Protein AF-A0A193C568-F1 (afdb_monomer_lite)

Structure (mmCIF, N/CA/C/O backbone):
data_AF-A0A193C568-F1
#
_entry.id   AF-A0A193C568-F1
#
loop_
_atom_site.group_PDB
_atom_site.id
_atom_site.type_symbol
_atom_site.label_atom_id
_atom_site.label_alt_id
_atom_site.label_comp_id
_atom_site.label_asym_id
_atom_site.label_entity_id
_atom_site.label_seq_id
_atom_site.pdbx_PDB_ins_code
_atom_site.Cartn_x
_atom_site.Cartn_y
_atom_site.Cartn_z
_atom_site.occupancy
_atom_site.B_iso_or_equiv
_atom_site.auth_seq_id
_atom_site.auth_comp_id
_atom_site.auth_asym_id
_atom_site.auth_atom_id
_atom_site.pdbx_PDB_model_num
ATOM 1 N N . MET A 1 1 ? 36.754 33.072 -13.798 1.00 48.44 1 MET A N 1
ATOM 2 C CA . MET A 1 1 ? 35.334 33.413 -13.547 1.00 48.44 1 MET A CA 1
ATOM 3 C C . MET A 1 1 ? 34.421 32.405 -14.242 1.00 48.44 1 MET A C 1
ATOM 5 O O . MET A 1 1 ? 34.322 32.443 -15.459 1.00 48.44 1 MET A O 1
ATOM 9 N N . ARG A 1 2 ? 33.783 31.498 -13.488 1.00 43.00 2 ARG A N 1
ATOM 10 C CA . ARG A 1 2 ? 32.585 30.715 -13.881 1.00 43.00 2 ARG A CA 1
ATOM 11 C C . ARG A 1 2 ? 32.074 30.015 -12.606 1.00 43.00 2 ARG A C 1
ATOM 13 O O . ARG A 1 2 ? 32.793 29.196 -12.057 1.00 43.00 2 ARG A O 1
ATOM 20 N N . ARG A 1 3 ? 31.101 30.622 -11.908 1.00 46.06 3 ARG A N 1
ATOM 21 C CA . ARG A 1 3 ? 29.677 30.204 -11.843 1.00 46.06 3 ARG A CA 1
ATOM 22 C C . ARG A 1 3 ? 29.519 28.786 -11.272 1.00 46.06 3 ARG A C 1
ATOM 24 O O . ARG A 1 3 ? 29.774 27.832 -11.984 1.00 46.06 3 ARG A O 1
ATOM 31 N N . TRP A 1 4 ? 29.433 28.663 -9.943 1.00 41.28 4 TRP A N 1
ATOM 32 C CA . TRP A 1 4 ? 28.213 28.663 -9.097 1.00 41.28 4 TRP A CA 1
ATOM 33 C C . TRP A 1 4 ? 27.343 27.399 -9.285 1.00 41.28 4 TRP A C 1
ATOM 35 O O . TRP A 1 4 ? 26.677 27.270 -10.301 1.00 41.28 4 TRP A O 1
ATOM 45 N N . VAL A 1 5 ? 27.399 26.526 -8.262 1.00 46.78 5 VAL A N 1
ATOM 46 C CA . VAL A 1 5 ? 26.306 25.793 -7.577 1.00 46.78 5 VAL A CA 1
ATOM 47 C C . VAL A 1 5 ? 25.239 25.112 -8.442 1.00 46.78 5 VAL A C 1
ATOM 49 O O . VAL A 1 5 ? 24.463 25.816 -9.062 1.00 46.78 5 VAL A O 1
ATOM 52 N N . VAL A 1 6 ? 25.089 23.783 -8.314 1.00 46.09 6 VAL A N 1
ATOM 53 C CA . VAL A 1 6 ? 23.867 23.150 -7.760 1.00 46.09 6 VAL A CA 1
ATOM 54 C C . VAL A 1 6 ? 24.254 21.814 -7.116 1.00 46.09 6 VAL A C 1
ATOM 56 O O . VAL A 1 6 ? 24.626 20.858 -7.791 1.00 46.09 6 VAL A O 1
ATOM 59 N N . ALA A 1 7 ? 24.153 21.761 -5.788 1.00 48.06 7 ALA A N 1
ATOM 60 C CA . ALA A 1 7 ? 24.043 20.519 -5.043 1.00 48.06 7 ALA A CA 1
ATOM 61 C C . ALA A 1 7 ? 22.684 19.888 -5.373 1.00 48.06 7 ALA A C 1
ATOM 63 O O . ALA A 1 7 ? 21.650 20.365 -4.912 1.00 48.06 7 ALA A O 1
ATOM 64 N N . ALA A 1 8 ? 22.674 18.831 -6.180 1.00 45.16 8 ALA A N 1
ATOM 65 C CA . ALA A 1 8 ? 21.509 17.967 -6.282 1.00 45.16 8 ALA A CA 1
ATOM 66 C C . ALA A 1 8 ? 21.559 16.994 -5.099 1.00 45.16 8 ALA A C 1
ATOM 68 O O . ALA A 1 8 ? 22.153 15.919 -5.172 1.00 45.16 8 ALA A O 1
ATOM 69 N N . MET A 1 9 ? 20.981 17.428 -3.975 1.00 42.16 9 MET A N 1
ATOM 70 C CA . MET A 1 9 ? 20.521 16.528 -2.924 1.00 42.16 9 MET A CA 1
ATOM 71 C C . MET A 1 9 ? 19.609 15.487 -3.575 1.00 42.16 9 MET A C 1
ATOM 73 O O . MET A 1 9 ? 18.474 15.792 -3.935 1.00 42.16 9 MET A O 1
ATOM 77 N N . VAL A 1 10 ? 20.088 14.254 -3.711 1.00 45.16 10 VAL A N 1
ATOM 78 C CA . VAL A 1 10 ? 19.192 13.115 -3.892 1.00 45.16 10 VAL A CA 1
ATOM 79 C C . VAL A 1 10 ? 18.547 12.879 -2.530 1.00 45.16 10 VAL A C 1
ATOM 81 O O . VAL A 1 10 ? 19.063 12.141 -1.694 1.00 45.16 10 VAL A O 1
ATOM 84 N N . LEU A 1 11 ? 17.431 13.573 -2.285 1.00 39.62 11 LEU A N 1
ATOM 85 C CA . LEU A 1 11 ? 16.429 13.119 -1.331 1.00 39.62 11 LEU A CA 1
ATOM 86 C C . LEU A 1 11 ? 15.925 11.768 -1.852 1.00 39.62 11 LEU A C 1
ATOM 88 O O . LEU A 1 11 ? 14.996 11.704 -2.656 1.00 39.62 11 LEU A O 1
ATOM 92 N N . ALA A 1 12 ? 16.557 10.685 -1.402 1.00 40.09 12 ALA A N 1
ATOM 93 C CA . ALA A 1 12 ? 15.915 9.383 -1.375 1.00 40.09 12 ALA A CA 1
ATOM 94 C C . ALA A 1 12 ? 14.767 9.501 -0.369 1.00 40.09 12 ALA A C 1
ATOM 96 O O . ALA A 1 12 ? 14.933 9.385 0.845 1.00 40.09 12 ALA A O 1
ATOM 97 N N . SER A 1 13 ? 13.613 9.876 -0.904 1.00 36.00 13 SER A N 1
ATOM 98 C CA . SER A 1 13 ? 12.341 9.917 -0.219 1.00 36.00 13 SER A CA 1
ATOM 99 C C . SER A 1 13 ? 12.043 8.525 0.335 1.00 36.00 13 SER A C 1
ATOM 101 O O . SER A 1 13 ? 11.776 7.570 -0.387 1.00 36.00 13 SER A O 1
ATOM 103 N N . LEU A 1 14 ? 12.108 8.441 1.660 1.00 45.75 14 LEU A N 1
ATOM 104 C CA . LEU A 1 14 ? 11.389 7.485 2.491 1.00 45.75 14 LEU A CA 1
ATOM 105 C C . LEU A 1 14 ? 9.919 7.427 2.061 1.00 45.75 14 LEU A C 1
ATOM 107 O O . LEU A 1 14 ? 9.122 8.242 2.518 1.00 45.75 14 LEU A O 1
ATOM 111 N N . LEU A 1 15 ? 9.546 6.479 1.205 1.00 46.66 15 LEU A N 1
ATOM 112 C CA . LEU A 1 15 ? 8.145 6.220 0.873 1.00 46.66 15 LEU A CA 1
ATOM 113 C C . LEU A 1 15 ? 7.888 4.720 0.714 1.00 46.66 15 LEU A C 1
ATOM 115 O O . LEU A 1 15 ? 7.521 4.227 -0.345 1.00 46.66 15 LEU A O 1
ATOM 119 N N . ILE A 1 16 ? 8.007 4.012 1.837 1.00 42.03 16 ILE A N 1
ATOM 120 C CA . ILE A 1 16 ? 7.042 2.964 2.173 1.00 42.03 16 ILE A CA 1
ATOM 121 C C . ILE A 1 16 ? 6.349 3.430 3.461 1.00 42.03 16 ILE A C 1
ATOM 123 O O . ILE A 1 16 ? 6.932 3.315 4.541 1.00 42.03 16 ILE A O 1
ATOM 127 N N . PRO A 1 17 ? 5.128 3.993 3.406 1.00 42.72 17 PRO A N 1
ATOM 128 C CA . PRO A 1 17 ? 4.319 4.201 4.596 1.00 42.72 17 PRO A CA 1
ATOM 129 C C . PRO A 1 17 ? 3.721 2.850 5.009 1.00 42.72 17 PRO A C 1
ATOM 131 O O . PRO A 1 17 ? 2.556 2.549 4.770 1.00 42.72 17 PRO A O 1
ATOM 134 N N . GLY A 1 18 ? 4.558 2.017 5.619 1.00 39.41 18 GLY A N 1
ATOM 135 C CA . GLY A 1 18 ? 4.193 0.731 6.194 1.00 39.41 18 GLY A CA 1
ATOM 136 C C . GLY A 1 18 ? 4.959 0.553 7.495 1.00 39.41 18 GLY A C 1
ATOM 137 O O . GLY A 1 18 ? 6.133 0.215 7.486 1.00 39.41 18 GLY A O 1
ATOM 138 N N . THR A 1 19 ? 4.300 0.858 8.612 1.00 45.94 19 THR A N 1
ATOM 139 C CA . THR A 1 19 ? 4.739 0.538 9.981 1.00 45.94 19 THR A CA 1
ATOM 140 C C . THR A 1 19 ? 6.135 1.025 10.396 1.00 45.94 19 THR A C 1
ATOM 142 O O . THR A 1 19 ? 6.913 0.269 10.966 1.00 45.94 19 THR A O 1
ATOM 145 N N . ALA A 1 20 ? 6.416 2.325 10.287 1.00 42.34 20 ALA A N 1
ATOM 146 C CA . ALA A 1 20 ? 7.312 2.960 11.261 1.00 42.34 20 ALA A CA 1
ATOM 147 C C . ALA A 1 20 ? 6.524 3.238 12.556 1.00 42.34 20 ALA A C 1
ATOM 149 O O . ALA A 1 20 ? 6.328 4.379 12.967 1.00 42.34 20 ALA A O 1
ATOM 150 N N . SER A 1 21 ? 6.008 2.177 13.181 1.00 43.22 21 SER A N 1
ATOM 151 C CA . SER A 1 21 ? 5.525 2.233 14.560 1.00 43.22 21 SER A CA 1
ATOM 152 C C . SER A 1 21 ? 6.757 2.342 15.448 1.00 43.22 21 SER A C 1
ATOM 154 O O . SER A 1 21 ? 7.280 1.314 15.859 1.00 43.22 21 SER A O 1
ATOM 156 N N . GLY A 1 22 ? 7.245 3.570 15.654 1.00 43.81 22 GLY A N 1
ATOM 157 C CA . GLY A 1 22 ? 8.213 3.979 16.678 1.00 43.81 22 GLY A CA 1
ATOM 158 C C . GLY A 1 22 ? 9.093 2.876 17.264 1.00 43.81 22 GLY A C 1
ATOM 159 O O . GLY A 1 22 ? 9.068 2.666 18.475 1.00 43.81 22 GLY A O 1
ATOM 160 N N . ALA A 1 23 ? 9.859 2.164 16.433 1.00 48.19 23 ALA A N 1
ATOM 161 C CA . ALA A 1 23 ? 10.908 1.312 16.957 1.00 48.19 23 ALA A CA 1
ATOM 162 C C . ALA A 1 23 ? 11.903 2.261 17.626 1.00 48.19 23 ALA A C 1
ATOM 164 O O . ALA A 1 23 ? 12.421 3.169 16.969 1.00 48.19 23 ALA A O 1
ATOM 165 N N . GLU A 1 24 ? 12.111 2.104 18.936 1.00 52.44 24 GLU A N 1
ATOM 166 C CA . GLU A 1 24 ? 13.242 2.719 19.628 1.00 52.44 24 GLU A CA 1
ATOM 167 C C . GLU A 1 24 ? 14.467 2.563 18.725 1.00 52.44 24 GLU A C 1
ATOM 169 O O . GLU A 1 24 ? 14.754 1.446 18.280 1.00 52.44 24 GLU A O 1
ATOM 174 N N . GLN A 1 25 ? 15.122 3.679 18.387 1.00 56.03 25 GLN A N 1
ATOM 175 C CA . GLN A 1 25 ? 16.322 3.685 17.552 1.00 56.03 25 GLN A CA 1
ATOM 176 C C . GLN A 1 25 ? 17.268 2.577 18.042 1.00 56.03 25 GLN A C 1
ATOM 178 O O . GLN A 1 25 ? 17.840 2.695 19.120 1.00 56.03 25 GLN A O 1
ATOM 183 N N . GLY A 1 26 ? 17.383 1.481 17.285 1.00 69.44 26 GLY A N 1
ATOM 184 C CA . GLY A 1 26 ? 18.228 0.340 17.647 1.00 69.44 26 GLY A CA 1
ATOM 185 C C . GLY A 1 26 ? 17.550 -1.031 17.662 1.00 69.44 26 GLY A C 1
ATOM 186 O O . GLY A 1 26 ? 18.237 -2.003 17.363 1.00 69.44 26 GLY A O 1
ATOM 187 N N . CYS A 1 27 ? 16.242 -1.147 17.928 1.00 83.19 27 CYS A N 1
ATOM 188 C CA . CYS A 1 27 ? 15.573 -2.457 17.925 1.00 83.19 27 CYS A CA 1
ATOM 189 C C . CYS A 1 27 ? 15.254 -2.899 16.492 1.00 83.19 27 CYS A C 1
ATOM 191 O O . CYS A 1 27 ? 14.452 -2.268 15.803 1.00 83.19 27 CYS A O 1
ATOM 193 N N . ARG A 1 28 ? 15.868 -3.993 16.036 1.00 86.56 28 ARG A N 1
ATOM 194 C CA . ARG A 1 28 ? 15.703 -4.512 14.672 1.00 86.56 28 ARG A CA 1
ATOM 195 C C . ARG A 1 28 ? 15.449 -6.010 14.686 1.00 86.56 28 ARG A C 1
ATOM 197 O O . ARG A 1 28 ? 16.217 -6.750 15.296 1.00 86.56 28 ARG A O 1
ATOM 204 N N . LEU A 1 29 ? 14.418 -6.452 13.968 1.00 87.88 29 LEU A N 1
ATOM 205 C CA . LEU A 1 29 ? 14.186 -7.869 13.694 1.00 87.88 29 LEU A CA 1
ATOM 206 C C . LEU A 1 29 ? 15.307 -8.395 12.781 1.00 87.88 29 LEU A C 1
ATOM 208 O O . LEU A 1 29 ? 15.598 -7.802 11.742 1.00 87.88 29 LEU A O 1
ATOM 212 N N . VAL A 1 30 ? 15.970 -9.468 13.199 1.00 91.12 30 VAL A N 1
ATOM 213 C CA . VAL A 1 30 ? 17.080 -10.108 12.471 1.00 91.12 30 VAL A CA 1
ATOM 214 C C . VAL A 1 30 ? 16.738 -11.509 11.991 1.00 91.12 30 VAL A C 1
ATOM 216 O O . VAL A 1 30 ? 17.445 -12.044 11.146 1.00 91.12 30 VAL A O 1
ATOM 219 N N . SER A 1 31 ? 15.672 -12.097 12.529 1.00 90.06 31 SER A N 1
ATOM 220 C CA . SER A 1 31 ? 15.163 -13.387 12.095 1.00 90.06 31 SER A CA 1
ATOM 221 C C . SER A 1 31 ? 13.635 -13.399 12.184 1.00 90.06 31 SER A C 1
ATOM 223 O O . SER A 1 31 ? 13.102 -12.958 13.209 1.00 90.06 31 SER A O 1
ATOM 225 N N . PRO A 1 32 ? 12.922 -13.914 11.168 1.00 87.94 32 PRO A N 1
ATOM 226 C CA . PRO A 1 32 ? 13.437 -14.322 9.857 1.00 87.94 32 PRO A CA 1
ATOM 227 C C . PRO A 1 32 ? 14.057 -13.157 9.070 1.00 87.94 32 PRO A C 1
ATOM 229 O O . PRO A 1 32 ? 13.755 -11.994 9.336 1.00 87.94 32 PRO A O 1
ATOM 232 N N . GLU A 1 33 ? 14.942 -13.470 8.124 1.00 84.12 33 GLU A N 1
ATOM 233 C CA . GLU A 1 33 ? 15.508 -12.469 7.214 1.00 84.12 33 GLU A CA 1
ATOM 234 C C . GLU A 1 33 ? 14.421 -11.878 6.301 1.00 84.12 33 GLU A C 1
ATOM 236 O O . GLU A 1 33 ? 13.386 -12.502 6.043 1.00 84.12 33 GLU A O 1
ATOM 241 N N . GLU A 1 34 ? 14.649 -10.664 5.800 1.00 78.31 34 GLU A N 1
ATOM 242 C CA . GLU A 1 34 ? 13.745 -10.040 4.835 1.00 78.31 34 GLU A CA 1
ATOM 243 C C . GLU A 1 34 ? 13.607 -10.922 3.583 1.00 78.31 34 GLU A C 1
ATOM 245 O O . GLU A 1 34 ? 14.597 -11.363 3.003 1.00 78.31 34 GLU A O 1
ATOM 250 N N . GLY A 1 35 ? 12.365 -11.216 3.187 1.00 73.56 35 GLY A N 1
ATOM 251 C CA . GLY A 1 35 ? 12.069 -12.113 2.066 1.00 73.56 35 GLY A CA 1
ATOM 252 C C . GLY A 1 35 ? 12.072 -13.611 2.403 1.00 73.56 35 GLY A C 1
ATOM 253 O O . GLY A 1 35 ? 11.828 -14.425 1.512 1.00 73.56 35 GLY A O 1
ATOM 254 N N . ALA A 1 36 ? 12.294 -14.003 3.664 1.00 76.50 36 ALA A N 1
ATOM 255 C CA . ALA A 1 36 ? 12.191 -15.401 4.077 1.00 76.50 36 ALA A CA 1
ATOM 256 C C . ALA A 1 36 ? 10.776 -15.971 3.848 1.00 76.50 36 ALA A C 1
ATOM 258 O O . ALA A 1 36 ? 9.766 -15.364 4.206 1.00 76.50 36 ALA A O 1
ATOM 259 N N . VAL A 1 37 ? 10.703 -17.186 3.295 1.00 82.62 37 VAL A N 1
ATOM 260 C CA . VAL A 1 37 ? 9.442 -17.915 3.086 1.00 82.62 37 VAL A CA 1
ATOM 261 C C . VAL A 1 37 ? 9.167 -18.813 4.290 1.00 82.62 37 VAL A C 1
ATOM 263 O O . VAL A 1 37 ? 9.949 -19.713 4.591 1.00 82.62 37 VAL A O 1
ATOM 266 N N . LEU A 1 38 ? 8.035 -18.595 4.965 1.00 82.75 38 LEU A N 1
ATOM 267 C CA . LEU A 1 38 ? 7.624 -19.349 6.154 1.00 82.75 38 LEU A CA 1
ATOM 268 C C . LEU A 1 38 ? 6.475 -20.316 5.806 1.00 82.75 38 LEU A C 1
ATOM 270 O O . LEU A 1 38 ? 5.316 -19.895 5.764 1.00 82.75 38 LEU A O 1
ATOM 274 N N . PRO A 1 39 ? 6.745 -21.605 5.520 1.00 75.69 39 PRO A N 1
ATOM 275 C CA . PRO A 1 39 ? 5.695 -22.561 5.175 1.00 75.69 39 PRO A CA 1
ATOM 276 C C . PRO A 1 39 ? 4.694 -22.809 6.315 1.00 75.69 39 PRO A C 1
ATOM 278 O O . PRO A 1 39 ? 5.048 -22.903 7.494 1.00 75.69 39 PRO A O 1
ATOM 281 N N . LYS A 1 40 ? 3.417 -22.970 5.942 1.00 68.62 40 LYS A N 1
ATOM 282 C CA . LYS A 1 40 ? 2.311 -23.265 6.866 1.00 68.62 40 LYS A CA 1
ATOM 283 C C . LYS A 1 40 ? 2.588 -24.546 7.659 1.00 68.62 40 LYS A C 1
ATOM 285 O O . LYS A 1 40 ? 2.935 -25.571 7.084 1.00 68.62 40 LYS A O 1
ATOM 290 N N . GLY A 1 41 ? 2.373 -24.487 8.973 1.00 81.38 41 GLY A N 1
ATOM 291 C CA . GLY A 1 41 ? 2.608 -25.613 9.885 1.00 81.38 41 GLY A CA 1
ATOM 292 C C . GLY A 1 41 ? 4.067 -25.774 10.324 1.00 81.38 41 GLY A C 1
ATOM 293 O O . GLY A 1 41 ? 4.347 -26.633 11.155 1.00 81.38 41 GLY A O 1
ATOM 294 N N . GLY A 1 42 ? 4.984 -24.948 9.809 1.00 82.75 42 GLY A N 1
ATOM 295 C CA . GLY A 1 42 ? 6.354 -24.866 10.304 1.00 82.75 42 GLY A CA 1
ATOM 296 C C . GLY A 1 42 ? 6.455 -24.138 11.648 1.00 82.75 42 GLY A C 1
ATOM 297 O O . GLY A 1 42 ? 5.592 -23.338 12.009 1.00 82.75 42 GLY A O 1
ATOM 298 N N . SER A 1 43 ? 7.539 -24.405 12.378 1.00 89.50 43 SER A N 1
ATOM 299 C CA . SER A 1 43 ? 7.920 -23.670 13.587 1.00 89.50 43 SER A CA 1
ATOM 300 C C . SER A 1 43 ? 9.107 -22.770 13.268 1.00 89.50 43 SER A C 1
ATOM 302 O O . SER A 1 43 ? 10.144 -23.259 12.821 1.00 89.50 43 SER A O 1
ATOM 304 N N . PHE A 1 44 ? 8.974 -21.471 13.526 1.00 89.62 44 PHE A N 1
ATOM 305 C CA . PHE A 1 44 ? 9.996 -20.472 13.209 1.00 89.62 44 PHE A CA 1
ATOM 306 C C . PHE A 1 44 ? 10.406 -19.711 14.458 1.00 89.62 44 PHE A C 1
ATOM 308 O O . PHE A 1 44 ? 9.597 -19.485 15.360 1.00 89.62 44 PHE A O 1
ATOM 315 N N . ARG A 1 45 ? 11.672 -19.302 14.497 1.00 92.00 45 ARG A N 1
ATOM 316 C CA . ARG A 1 45 ? 12.184 -18.436 15.550 1.00 92.00 45 ARG A CA 1
ATOM 317 C C . ARG A 1 45 ? 12.198 -16.996 15.057 1.00 92.00 45 ARG A C 1
ATOM 319 O O . ARG A 1 45 ? 12.675 -16.733 13.961 1.00 92.00 45 ARG A O 1
ATOM 326 N N . PHE A 1 46 ? 11.708 -16.095 15.900 1.00 91.69 46 PHE A N 1
ATOM 327 C CA . PHE A 1 46 ? 11.774 -14.660 15.677 1.00 91.69 46 PHE A CA 1
ATOM 328 C C . PHE A 1 46 ? 12.786 -14.066 16.646 1.00 91.69 46 PHE A C 1
ATOM 330 O O . PHE A 1 46 ? 12.694 -14.297 17.852 1.00 91.69 46 PHE A O 1
ATOM 337 N N . GLU A 1 47 ? 13.754 -13.325 16.123 1.00 92.12 47 GLU A N 1
ATOM 338 C CA . GLU A 1 47 ? 14.814 -12.714 16.923 1.00 92.12 47 GLU A CA 1
ATOM 339 C C . GLU A 1 47 ? 14.950 -11.244 16.545 1.00 92.12 47 GLU A C 1
ATOM 341 O O . GLU A 1 47 ? 14.949 -10.892 15.365 1.00 92.12 47 GLU A O 1
ATOM 346 N N . ALA A 1 48 ? 15.081 -10.385 17.552 1.00 90.56 48 ALA A N 1
ATOM 347 C CA . ALA A 1 48 ? 15.368 -8.969 17.388 1.00 90.56 48 ALA A CA 1
ATOM 348 C C . ALA A 1 48 ? 16.577 -8.584 18.245 1.00 90.56 48 ALA A C 1
ATOM 350 O O . ALA A 1 48 ? 16.775 -9.132 19.330 1.00 90.56 48 ALA A O 1
ATOM 351 N N . VAL A 1 49 ? 17.387 -7.645 17.761 1.00 90.81 49 VAL A N 1
ATOM 352 C CA . VAL A 1 49 ? 18.603 -7.165 18.437 1.00 90.81 49 VAL A CA 1
ATOM 353 C C . VAL A 1 49 ? 18.547 -5.657 18.634 1.00 90.81 49 VAL A C 1
ATOM 355 O O . VAL A 1 49 ? 17.827 -4.968 17.918 1.00 90.81 49 VAL A O 1
ATOM 358 N N . GLY A 1 50 ? 19.315 -5.149 19.602 1.00 89.69 50 GLY A N 1
ATOM 359 C CA . GLY A 1 50 ? 19.416 -3.711 19.891 1.00 89.69 50 GLY A CA 1
ATOM 360 C C . GLY A 1 50 ? 18.180 -3.100 20.562 1.00 89.69 50 GLY A C 1
ATOM 361 O O . GLY A 1 50 ? 18.047 -1.882 20.617 1.00 89.69 50 GLY A O 1
ATOM 362 N N . CYS A 1 51 ? 17.278 -3.933 21.080 1.00 87.44 51 CYS A N 1
ATOM 363 C CA . CYS A 1 51 ? 16.080 -3.494 21.789 1.00 87.44 51 CYS A CA 1
ATOM 364 C C . CYS A 1 51 ? 16.399 -3.052 23.224 1.00 87.44 51 CYS A C 1
ATOM 366 O O . CYS A 1 51 ? 17.328 -3.572 23.848 1.00 87.44 51 CYS A O 1
ATOM 368 N N . SER A 1 52 ? 15.612 -2.116 23.770 1.00 87.25 52 SER A N 1
ATOM 369 C CA . SER A 1 52 ? 15.737 -1.699 25.169 1.00 87.25 52 SER A CA 1
ATOM 370 C C . SER A 1 52 ? 15.607 -2.893 26.126 1.00 87.25 52 SER A C 1
ATOM 372 O O . SER A 1 52 ? 14.724 -3.733 25.933 1.00 87.25 52 SER A O 1
ATOM 374 N N . PRO A 1 53 ? 16.392 -2.958 27.222 1.00 83.50 53 PRO A N 1
ATOM 375 C CA . PRO A 1 53 ? 16.280 -4.020 28.229 1.00 83.50 53 PRO A CA 1
ATOM 376 C C . PRO A 1 53 ? 14.904 -4.123 28.901 1.00 83.50 53 PRO A C 1
ATOM 378 O O . PRO A 1 53 ? 14.611 -5.113 29.565 1.00 83.50 53 PRO A O 1
ATOM 381 N N . LYS A 1 54 ? 14.070 -3.086 28.773 1.00 86.00 54 LYS A N 1
ATOM 382 C CA . LYS A 1 54 ? 12.710 -3.041 29.327 1.00 86.00 54 LYS A CA 1
ATOM 383 C C . LYS A 1 54 ? 11.628 -3.303 28.274 1.00 86.00 54 LYS A C 1
ATOM 385 O O . LYS A 1 54 ? 10.446 -3.286 28.614 1.00 86.00 54 LYS A O 1
ATOM 390 N N . ALA A 1 55 ? 12.006 -3.513 27.013 1.00 83.88 55 ALA A N 1
ATOM 391 C CA . ALA A 1 55 ? 11.061 -3.736 25.931 1.00 83.88 55 ALA A CA 1
ATOM 392 C C . ALA A 1 55 ? 10.319 -5.070 26.108 1.00 83.88 55 ALA A C 1
ATOM 394 O O . ALA A 1 55 ? 10.894 -6.083 26.507 1.00 83.88 55 ALA A O 1
ATOM 395 N N . ARG A 1 56 ? 9.027 -5.078 25.770 1.00 85.38 56 ARG A N 1
ATOM 396 C CA . ARG A 1 56 ? 8.215 -6.297 25.668 1.00 85.38 56 ARG A CA 1
ATOM 397 C C . ARG A 1 56 ? 7.836 -6.504 24.207 1.00 85.38 56 ARG A C 1
ATOM 399 O 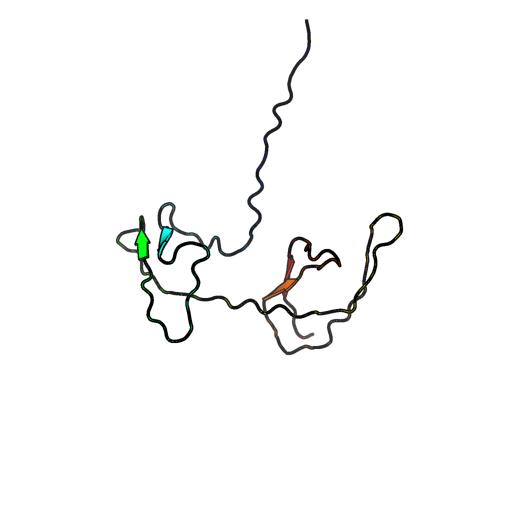O . ARG A 1 56 ? 7.136 -5.674 23.633 1.00 85.38 56 ARG A O 1
ATOM 406 N N . GLY A 1 57 ? 8.303 -7.601 23.618 1.00 79.12 57 GLY A N 1
ATOM 407 C CA . GLY A 1 57 ? 7.976 -7.976 22.244 1.00 79.12 57 GLY A CA 1
ATOM 408 C C . GLY A 1 57 ? 6.660 -8.747 22.153 1.00 79.12 57 GLY A C 1
ATOM 409 O O . GLY A 1 57 ? 6.348 -9.563 23.019 1.00 79.12 57 GLY A O 1
ATOM 410 N N . HIS A 1 58 ? 5.906 -8.508 21.085 1.00 83.75 58 HIS A N 1
ATOM 411 C CA . HIS A 1 58 ? 4.810 -9.361 20.632 1.00 83.75 58 HIS A CA 1
ATOM 412 C C . HIS A 1 58 ? 4.911 -9.497 19.109 1.00 83.75 58 HIS A C 1
ATOM 414 O O . HIS A 1 58 ? 5.329 -8.558 18.434 1.00 83.75 58 HIS A O 1
ATOM 420 N N . LEU A 1 59 ? 4.567 -10.669 18.571 1.00 80.25 59 LEU A N 1
ATOM 421 C CA . LEU A 1 59 ? 4.521 -10.875 17.126 1.00 80.25 59 LEU A CA 1
ATOM 422 C C . LEU A 1 59 ? 3.164 -10.395 16.606 1.00 80.25 59 LEU A C 1
ATOM 424 O O . LEU A 1 59 ? 2.127 -10.849 17.086 1.00 80.25 59 LEU A O 1
ATOM 428 N N . ALA A 1 60 ? 3.182 -9.498 15.626 1.00 75.44 60 ALA A N 1
ATOM 429 C CA . ALA A 1 60 ? 1.997 -9.052 14.907 1.00 75.44 60 ALA A CA 1
ATOM 430 C C . ALA A 1 60 ? 2.145 -9.404 13.423 1.00 75.44 60 ALA A C 1
ATOM 432 O O . ALA A 1 60 ? 3.230 -9.276 12.857 1.00 75.44 60 ALA A O 1
ATOM 433 N N . ASN A 1 61 ? 1.057 -9.839 12.792 1.00 71.94 61 ASN A N 1
ATOM 434 C CA . ASN A 1 61 ? 0.991 -10.092 11.358 1.00 71.94 61 ASN A CA 1
ATOM 435 C C . ASN A 1 61 ? -0.069 -9.188 10.719 1.00 71.94 61 ASN A C 1
ATOM 437 O O . ASN A 1 61 ? -1.155 -9.011 11.266 1.00 71.94 61 ASN A O 1
ATOM 441 N N . VAL A 1 62 ? 0.234 -8.649 9.538 1.00 67.81 62 VAL A N 1
ATOM 442 C CA . VAL A 1 62 ? -0.722 -7.900 8.713 1.00 67.81 62 VAL A CA 1
ATOM 443 C C . VAL A 1 62 ? -0.925 -8.678 7.420 1.00 67.81 62 VAL A C 1
ATOM 445 O O . VAL A 1 62 ? 0.042 -9.004 6.737 1.00 67.81 62 VAL A O 1
ATOM 448 N N . VAL A 1 63 ? -2.174 -9.005 7.094 1.00 55.62 63 VAL A N 1
ATOM 449 C CA . VAL A 1 63 ? -2.536 -9.666 5.834 1.00 55.62 63 VAL A CA 1
ATOM 450 C C . VAL A 1 63 ? -3.078 -8.602 4.885 1.00 55.62 63 VAL A C 1
ATOM 452 O O . VAL A 1 63 ? -4.099 -7.987 5.183 1.00 55.62 63 VAL A O 1
ATOM 455 N N . LEU A 1 64 ? -2.401 -8.384 3.754 1.00 61.62 64 LEU A N 1
ATOM 456 C CA . LEU A 1 64 ? -2.895 -7.538 2.666 1.00 61.62 64 LEU A CA 1
ATOM 457 C C . LEU A 1 64 ? -3.504 -8.443 1.590 1.00 61.62 64 LEU A C 1
ATOM 459 O O . LEU A 1 64 ? -2.803 -9.268 1.009 1.00 61.62 64 LEU A O 1
ATOM 463 N N . VAL A 1 65 ? -4.807 -8.312 1.345 1.00 64.25 65 VAL A N 1
ATOM 464 C CA . VAL A 1 65 ? -5.502 -9.013 0.257 1.00 64.25 65 VAL A CA 1
ATOM 465 C C . VAL A 1 65 ? -5.720 -8.021 -0.874 1.00 64.25 65 VAL A C 1
ATOM 467 O O . VAL A 1 65 ? -6.345 -6.982 -0.674 1.00 64.25 65 VAL A O 1
ATOM 470 N N . GLU A 1 66 ? -5.201 -8.331 -2.059 1.00 66.06 66 GLU A N 1
ATOM 471 C CA . GLU A 1 66 ? -5.413 -7.503 -3.243 1.00 66.06 66 GLU A CA 1
ATOM 472 C C . GLU A 1 66 ? -6.698 -7.917 -3.948 1.00 66.06 66 GLU A C 1
ATOM 474 O O . GLU A 1 66 ? -6.867 -9.078 -4.321 1.00 66.06 66 GLU A O 1
ATOM 479 N N . MET A 1 67 ? -7.596 -6.959 -4.154 1.00 69.69 67 MET A N 1
ATOM 480 C CA . MET A 1 67 ? -8.849 -7.175 -4.868 1.00 69.69 67 MET A CA 1
ATOM 481 C C . MET A 1 67 ? -8.976 -6.120 -5.959 1.00 69.69 67 MET A C 1
ATOM 483 O O . MET A 1 67 ? -8.805 -4.930 -5.696 1.00 69.69 67 MET A O 1
ATOM 487 N N . ALA A 1 68 ? -9.266 -6.552 -7.187 1.00 77.88 68 ALA A N 1
ATOM 488 C CA . ALA A 1 68 ? -9.579 -5.624 -8.264 1.00 77.88 68 ALA A CA 1
ATOM 489 C C . ALA A 1 68 ? -10.902 -4.927 -7.931 1.00 77.88 68 ALA A C 1
ATOM 491 O O . ALA A 1 68 ? -11.944 -5.573 -7.851 1.00 77.88 68 ALA A O 1
ATOM 492 N N . MET A 1 69 ? -10.843 -3.617 -7.696 1.00 73.06 69 MET A N 1
ATOM 493 C CA . MET A 1 69 ? -12.029 -2.834 -7.349 1.00 73.06 69 MET A CA 1
ATOM 494 C C . MET A 1 69 ? -12.803 -2.402 -8.594 1.00 73.06 69 MET A C 1
ATOM 496 O O . MET A 1 69 ? -14.006 -2.210 -8.520 1.00 73.06 69 MET A O 1
ATOM 500 N N . SER A 1 70 ? -12.148 -2.272 -9.747 1.00 79.25 70 SER A N 1
ATOM 501 C CA . SER A 1 70 ? -12.755 -1.704 -10.948 1.00 79.25 70 SER A CA 1
ATOM 502 C C . SER A 1 70 ? -12.412 -2.479 -12.220 1.00 79.25 70 SER A C 1
ATOM 504 O O . SER A 1 70 ? -11.540 -3.344 -12.222 1.00 79.25 70 SER A O 1
ATOM 506 N N . ARG A 1 71 ? -13.104 -2.138 -13.314 1.00 80.19 71 ARG A N 1
ATOM 507 C CA . ARG A 1 71 ? -12.767 -2.591 -14.672 1.00 80.19 71 ARG A CA 1
ATOM 508 C C . ARG A 1 71 ? -11.488 -1.927 -15.187 1.00 80.19 71 ARG A C 1
ATOM 510 O O . ARG A 1 71 ? -11.138 -0.839 -14.724 1.00 80.19 71 ARG A O 1
ATOM 517 N N . ASP A 1 72 ? -10.881 -2.542 -16.195 1.00 83.50 72 ASP A N 1
ATOM 518 C CA . ASP A 1 72 ? -9.726 -1.985 -16.898 1.00 83.50 72 ASP A CA 1
ATOM 519 C C . ASP A 1 72 ? -10.108 -0.723 -17.684 1.00 83.50 72 ASP A C 1
ATOM 521 O O . ASP A 1 72 ? -11.179 -0.639 -18.296 1.00 83.50 72 ASP A O 1
ATOM 525 N N . VAL A 1 73 ? -9.208 0.260 -17.674 1.00 84.06 73 VAL A N 1
ATOM 526 C CA . VAL A 1 73 ? -9.304 1.506 -18.442 1.00 84.06 73 VAL A CA 1
ATOM 527 C C . VAL A 1 73 ? -7.951 1.783 -19.080 1.00 84.06 73 VAL A C 1
ATOM 529 O O . VAL A 1 73 ? -6.912 1.532 -18.474 1.00 84.06 73 VAL A O 1
ATOM 532 N N . ARG A 1 74 ? -7.968 2.297 -20.311 1.00 86.25 74 ARG A N 1
ATOM 533 C CA . ARG A 1 74 ? -6.757 2.701 -21.026 1.00 86.25 74 ARG A CA 1
ATOM 534 C C . ARG A 1 74 ? -6.474 4.178 -20.813 1.00 86.25 74 ARG A C 1
ATOM 536 O O . ARG A 1 74 ? -7.406 4.977 -20.750 1.00 86.25 74 ARG A O 1
ATOM 543 N N . ALA A 1 75 ? -5.190 4.507 -20.741 1.00 88.06 75 ALA A N 1
ATOM 544 C CA . ALA A 1 75 ? -4.746 5.885 -20.828 1.00 88.06 75 ALA A CA 1
ATOM 545 C C . ALA A 1 75 ? -5.074 6.479 -22.206 1.00 88.06 75 ALA A C 1
ATOM 547 O O . ALA A 1 75 ? -5.169 5.753 -23.202 1.00 88.06 75 ALA A O 1
ATOM 548 N N . ASP A 1 76 ? -5.272 7.789 -22.238 1.00 89.44 76 ASP A N 1
ATOM 549 C CA . ASP A 1 76 ? -5.455 8.570 -23.449 1.00 89.44 76 ASP A CA 1
ATOM 550 C C . ASP A 1 76 ? -4.123 8.803 -24.184 1.00 89.44 76 ASP A C 1
ATOM 552 O O . ASP A 1 76 ? -3.070 8.269 -23.824 1.00 89.44 76 ASP A O 1
ATOM 556 N N . GLU A 1 77 ? -4.168 9.591 -25.258 1.00 92.75 77 GLU A N 1
ATOM 557 C CA . GLU A 1 77 ? -3.002 9.901 -26.093 1.00 92.75 77 GLU A CA 1
ATOM 558 C C . GLU A 1 77 ? -1.886 10.670 -25.367 1.00 92.75 77 GLU A C 1
ATOM 560 O O . GLU A 1 77 ? -0.741 10.647 -25.818 1.00 92.75 77 GLU A O 1
ATOM 565 N N . ASN A 1 78 ? -2.195 11.305 -24.234 1.00 92.81 78 ASN A N 1
ATOM 566 C CA . ASN A 1 78 ? -1.231 12.019 -23.402 1.00 92.81 78 ASN A CA 1
ATOM 567 C C . ASN A 1 78 ? -0.674 11.141 -22.272 1.00 92.81 78 ASN A C 1
ATOM 569 O O . ASN A 1 78 ? 0.223 11.570 -21.546 1.00 92.81 78 ASN A O 1
ATOM 573 N N . GLY A 1 79 ? -1.166 9.905 -22.138 1.00 85.81 79 GLY A N 1
ATOM 574 C CA . GLY A 1 79 ? -0.821 9.007 -21.039 1.00 85.81 79 GLY A CA 1
ATOM 575 C C . GLY A 1 79 ? -1.639 9.251 -19.769 1.00 85.81 79 GLY A C 1
ATOM 576 O O . GLY A 1 79 ? -1.362 8.618 -18.747 1.00 85.81 79 GLY A O 1
ATOM 577 N N . ASP A 1 80 ? -2.655 10.114 -19.825 1.00 87.62 80 ASP A N 1
ATOM 578 C CA . ASP A 1 80 ? -3.555 10.365 -18.707 1.00 87.62 80 ASP A CA 1
ATOM 579 C C . ASP A 1 80 ? -4.657 9.303 -18.682 1.00 87.62 80 ASP A C 1
ATOM 581 O O . ASP A 1 80 ? -5.180 8.883 -19.711 1.00 87.62 80 ASP A O 1
ATOM 585 N N . TRP A 1 81 ? -5.046 8.842 -17.498 1.00 86.81 81 TRP A N 1
ATOM 586 C CA . TRP A 1 81 ? -6.174 7.923 -17.350 1.00 86.81 81 TRP A CA 1
ATOM 587 C C . TRP A 1 81 ? -7.053 8.380 -16.189 1.00 86.81 81 TRP A C 1
ATOM 589 O O . TRP A 1 81 ? -6.577 8.913 -15.186 1.00 86.81 81 TRP A O 1
ATOM 599 N N . SER A 1 82 ? -8.359 8.177 -16.326 1.00 86.94 82 SER A N 1
ATOM 600 C CA . SER A 1 82 ? -9.333 8.474 -15.280 1.00 86.94 82 SER A CA 1
ATOM 601 C C . SER A 1 82 ? -10.460 7.449 -15.309 1.00 86.94 82 SER A C 1
ATOM 603 O O . SER A 1 82 ? -10.828 6.934 -16.365 1.00 86.94 82 SER A O 1
ATOM 605 N N . LEU A 1 83 ? -10.990 7.118 -14.133 1.00 87.25 83 LEU A N 1
ATOM 606 C CA . LEU A 1 83 ? -12.119 6.211 -13.990 1.00 87.25 83 LEU A CA 1
ATOM 607 C C . LEU A 1 83 ? -12.981 6.642 -12.812 1.00 87.25 83 LEU A C 1
ATOM 609 O O . LEU A 1 83 ? -12.521 6.659 -11.671 1.00 87.25 83 LEU A O 1
ATOM 613 N N . ASP A 1 84 ? -14.256 6.883 -13.088 1.00 86.44 84 ASP A N 1
ATOM 614 C CA . ASP A 1 84 ? -15.258 6.995 -12.041 1.00 86.44 84 ASP A CA 1
ATOM 615 C C . ASP A 1 84 ? -15.603 5.596 -11.520 1.00 86.44 84 ASP A C 1
ATOM 617 O O . ASP A 1 84 ? -16.077 4.728 -12.262 1.00 86.44 84 ASP A O 1
ATOM 621 N N . TYR A 1 85 ? -15.361 5.374 -10.229 1.00 81.38 85 TYR A N 1
ATOM 622 C CA . TYR A 1 85 ? -15.700 4.137 -9.536 1.00 81.38 85 TYR A CA 1
ATOM 623 C C . TYR A 1 85 ? -16.692 4.411 -8.406 1.00 81.38 85 TYR A C 1
ATOM 625 O O . TYR A 1 85 ? -16.422 5.200 -7.499 1.00 81.38 85 TYR A O 1
ATOM 633 N N . VAL A 1 86 ? -17.840 3.732 -8.449 1.00 82.62 86 VAL A N 1
ATOM 634 C CA . VAL A 1 86 ? -18.836 3.781 -7.376 1.00 82.62 86 VAL A CA 1
ATOM 635 C C . VAL A 1 86 ? -18.547 2.650 -6.397 1.00 82.62 86 VAL A C 1
ATOM 637 O O . VAL A 1 86 ? -18.711 1.474 -6.718 1.00 82.62 86 VAL A O 1
ATOM 640 N N . VAL A 1 87 ? -18.130 3.014 -5.189 1.00 77.88 87 VAL A N 1
ATOM 641 C CA . VAL A 1 87 ? -17.968 2.077 -4.077 1.00 77.88 87 VAL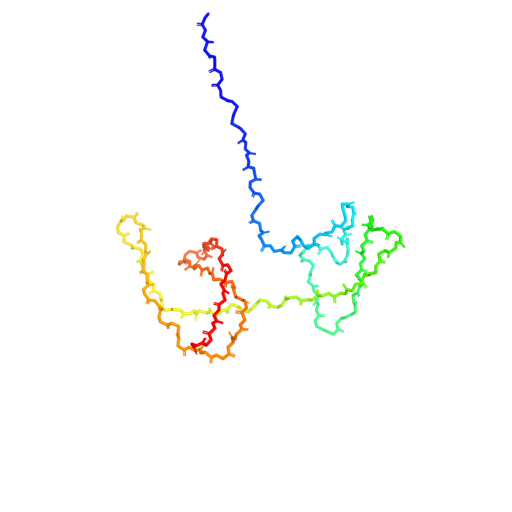 A CA 1
ATOM 642 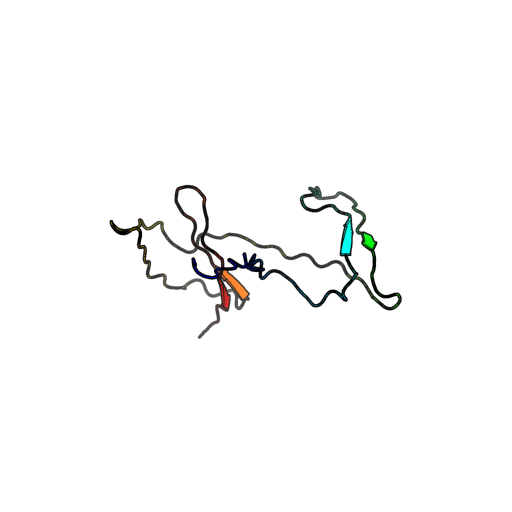C C . VAL A 1 87 ? -19.367 1.621 -3.655 1.00 77.88 87 VAL A C 1
ATOM 644 O O . VAL A 1 87 ? -20.125 2.432 -3.146 1.00 77.88 87 VAL A O 1
ATOM 647 N N . ASN A 1 88 ? -19.739 0.366 -3.925 1.00 68.69 88 ASN A N 1
ATOM 648 C CA . ASN A 1 88 ? -21.074 -0.172 -3.600 1.00 68.69 88 ASN A CA 1
ATOM 649 C C . ASN A 1 88 ? -21.038 -1.362 -2.630 1.00 68.69 88 ASN A C 1
ATOM 651 O O . ASN A 1 88 ? -22.067 -1.692 -2.044 1.00 68.69 88 ASN A O 1
ATOM 655 N N . ASP A 1 89 ? -19.884 -2.014 -2.469 1.00 59.78 89 ASP A N 1
ATOM 656 C CA . ASP A 1 89 ? -19.744 -3.173 -1.588 1.00 59.78 89 ASP A CA 1
ATOM 657 C C . ASP A 1 89 ? -19.289 -2.707 -0.199 1.00 59.78 89 ASP A C 1
ATOM 659 O O . ASP A 1 89 ? -18.101 -2.548 0.096 1.00 59.78 89 ASP A O 1
ATOM 663 N N . TYR A 1 90 ? -20.278 -2.367 0.623 1.00 61.31 90 TYR A N 1
ATOM 664 C CA . TYR A 1 90 ? -20.109 -1.840 1.970 1.00 61.31 90 TYR A CA 1
ATOM 665 C C . TYR A 1 90 ? -20.321 -2.951 2.993 1.00 61.31 90 TYR A C 1
ATOM 667 O O . TYR A 1 90 ? -21.427 -3.191 3.472 1.00 61.31 90 TYR A O 1
ATOM 675 N N . SER A 1 91 ? -19.246 -3.653 3.334 1.00 50.09 91 SER A N 1
ATOM 676 C CA . SER A 1 91 ? -19.228 -4.504 4.532 1.00 50.09 91 SER A CA 1
ATOM 677 C C . SER A 1 91 ? -17.997 -4.295 5.410 1.00 50.09 91 SER A C 1
ATOM 679 O O . SER A 1 91 ? -17.918 -4.849 6.505 1.00 50.09 91 SER A O 1
ATOM 681 N N . LEU A 1 92 ? -17.039 -3.470 4.977 1.00 52.47 92 LEU A N 1
ATOM 682 C CA . LEU A 1 92 ? -15.756 -3.322 5.652 1.00 52.47 92 LEU A CA 1
ATOM 683 C C . LEU A 1 92 ? -15.499 -1.849 5.977 1.00 52.47 92 LEU A C 1
ATOM 685 O O . LEU A 1 92 ? -14.885 -1.126 5.195 1.00 52.47 92 LEU A O 1
ATOM 689 N N . SER A 1 93 ? -15.922 -1.416 7.171 1.00 57.56 93 SER A N 1
ATOM 690 C CA . SER A 1 93 ? -15.389 -0.207 7.818 1.00 57.56 93 SER A CA 1
ATOM 691 C C . SER A 1 93 ? -13.926 -0.451 8.215 1.00 57.56 93 SER A C 1
ATOM 693 O O . SER A 1 93 ? -13.601 -0.633 9.390 1.00 57.56 93 SER A O 1
ATOM 695 N N . MET A 1 94 ? -13.040 -0.507 7.224 1.00 64.44 94 MET A N 1
ATOM 696 C CA . MET A 1 94 ? -11.620 -0.811 7.379 1.00 64.44 94 MET A CA 1
ATOM 697 C C . MET A 1 94 ? -10.762 0.246 6.682 1.00 64.44 94 MET A C 1
ATOM 699 O O . MET A 1 94 ? -11.136 0.809 5.651 1.00 64.44 94 MET A O 1
ATOM 703 N N . GLU A 1 95 ? -9.586 0.510 7.254 1.00 73.88 95 GLU A N 1
ATOM 704 C CA . GLU A 1 95 ? -8.519 1.181 6.515 1.00 73.88 95 GLU A CA 1
ATOM 705 C C . GLU A 1 95 ? -8.020 0.241 5.413 1.00 73.88 95 GLU A C 1
ATOM 707 O O . GLU A 1 95 ? -7.656 -0.903 5.684 1.00 73.88 95 GLU A O 1
ATOM 712 N N . THR A 1 96 ? -7.983 0.730 4.177 1.00 76.31 96 THR A N 1
ATOM 713 C CA . THR A 1 96 ? -7.516 -0.019 3.009 1.00 76.31 96 THR A CA 1
ATOM 714 C C . THR A 1 96 ? -6.485 0.789 2.231 1.00 76.31 96 THR A C 1
ATOM 716 O O . THR A 1 96 ? -6.483 2.019 2.265 1.00 76.31 96 THR A O 1
ATOM 719 N N . LEU A 1 97 ? -5.576 0.103 1.548 1.00 82.06 97 LEU A N 1
ATOM 720 C CA . LEU A 1 97 ? -4.624 0.710 0.625 1.00 82.06 97 LEU A CA 1
ATOM 721 C C . LEU A 1 97 ? -5.165 0.535 -0.797 1.00 82.06 97 LEU A C 1
ATOM 723 O O . LEU A 1 97 ? -5.475 -0.580 -1.202 1.00 82.06 97 LEU A O 1
ATOM 727 N N . VAL A 1 98 ? -5.266 1.631 -1.546 1.00 83.12 98 VAL A N 1
ATOM 728 C CA . VAL A 1 98 ? -5.710 1.653 -2.946 1.00 83.12 98 VAL A CA 1
ATOM 729 C C . VAL A 1 98 ? -4.546 2.067 -3.831 1.00 83.12 98 VAL A C 1
ATOM 731 O O . VAL A 1 98 ? -3.820 3.003 -3.511 1.00 83.12 98 VAL A O 1
ATOM 734 N N . TRP A 1 99 ? -4.373 1.382 -4.952 1.00 87.50 99 TRP A N 1
ATOM 735 C CA . TRP A 1 99 ? -3.386 1.690 -5.983 1.00 87.50 99 TRP A CA 1
ATOM 736 C C . TRP A 1 99 ? -3.938 1.270 -7.343 1.00 87.50 99 TRP A C 1
ATOM 738 O O . TRP A 1 99 ? -4.937 0.556 -7.436 1.00 87.50 99 TRP A O 1
ATOM 748 N N . VAL A 1 100 ? -3.260 1.691 -8.400 1.00 86.31 100 VAL A N 1
ATOM 749 C CA . VAL A 1 100 ? -3.622 1.388 -9.783 1.00 86.31 100 VAL A CA 1
ATOM 750 C C . VAL A 1 100 ? -2.592 0.434 -10.341 1.00 86.31 100 VAL A C 1
ATOM 752 O O . VAL A 1 100 ? -1.400 0.600 -10.095 1.00 86.31 100 VAL A O 1
ATOM 755 N N . ARG A 1 101 ? -3.053 -0.590 -11.054 1.00 86.75 101 ARG A N 1
ATOM 756 C CA . ARG A 1 101 ? -2.202 -1.565 -11.733 1.00 86.75 101 ARG A CA 1
ATOM 757 C C . ARG A 1 101 ? -2.289 -1.330 -13.236 1.00 86.75 101 ARG A C 1
ATOM 759 O O . ARG A 1 101 ? -3.391 -1.239 -13.763 1.00 86.75 101 ARG A O 1
ATOM 766 N N . PHE A 1 102 ? -1.143 -1.269 -13.900 1.00 84.00 102 PHE A N 1
ATOM 767 C CA . PHE A 1 102 ? -1.045 -1.081 -15.346 1.00 84.00 102 PHE A CA 1
ATOM 768 C C . PHE A 1 102 ? -0.864 -2.425 -16.072 1.00 84.00 102 PHE A C 1
ATOM 770 O O . PHE A 1 102 ? -0.513 -3.434 -15.451 1.00 84.00 102 PHE A O 1
ATOM 777 N N . GLU A 1 103 ? -1.123 -2.449 -17.386 1.00 82.88 103 GLU A N 1
ATOM 778 C CA . GLU A 1 103 ? -1.060 -3.669 -18.216 1.00 82.88 103 GLU A CA 1
ATOM 779 C C . GLU A 1 103 ? 0.335 -4.325 -18.204 1.00 82.88 103 GLU A C 1
ATOM 781 O O . GLU A 1 103 ? 0.444 -5.549 -18.249 1.00 82.88 103 GLU A O 1
ATOM 786 N N . ASP A 1 104 ? 1.401 -3.531 -18.064 1.00 84.44 104 ASP A N 1
ATOM 787 C CA . ASP A 1 104 ? 2.788 -4.008 -17.941 1.00 84.44 104 ASP A CA 1
ATOM 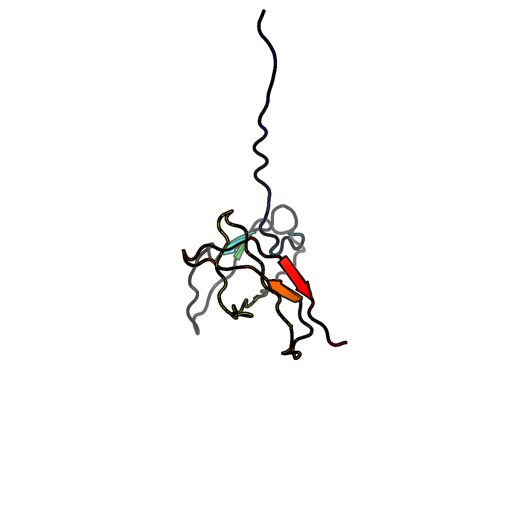788 C C . ASP A 1 104 ? 3.111 -4.632 -16.566 1.00 84.44 104 ASP A C 1
ATOM 790 O O . ASP A 1 104 ? 4.222 -5.107 -16.327 1.00 84.44 104 ASP A O 1
ATOM 794 N N . GLY A 1 105 ? 2.134 -4.651 -15.654 1.00 81.38 105 GLY A N 1
ATOM 795 C CA . GLY A 1 105 ? 2.255 -5.183 -14.303 1.00 81.38 105 GLY A CA 1
ATOM 796 C C . GLY A 1 105 ? 2.794 -4.189 -13.275 1.00 81.3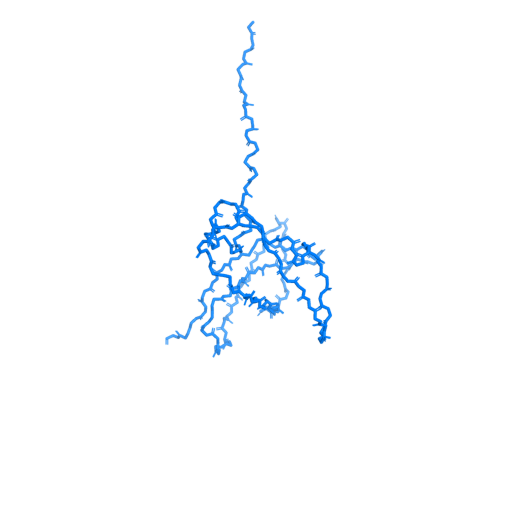8 105 GLY A C 1
ATOM 797 O O . GLY A 1 105 ? 2.804 -4.523 -12.086 1.00 81.38 105 GLY A O 1
ATOM 798 N N . THR A 1 106 ? 3.195 -2.982 -13.682 1.00 86.00 106 THR A N 1
ATOM 799 C CA . THR A 1 106 ? 3.597 -1.924 -12.750 1.00 86.00 106 THR A CA 1
ATOM 800 C C . THR A 1 106 ? 2.402 -1.410 -11.948 1.00 86.00 106 THR A C 1
ATOM 802 O O . THR A 1 106 ? 1.233 -1.653 -12.274 1.00 86.00 106 THR A O 1
ATOM 805 N N . ARG A 1 107 ? 2.690 -0.725 -10.836 1.00 87.06 107 ARG A N 1
ATOM 806 C CA . ARG A 1 107 ? 1.672 -0.131 -9.969 1.00 87.06 107 ARG A CA 1
ATOM 807 C C . ARG A 1 107 ? 1.992 1.315 -9.665 1.00 87.06 107 ARG A C 1
ATOM 809 O O . ARG A 1 107 ? 3.159 1.676 -9.518 1.00 87.06 107 ARG A O 1
ATOM 816 N N . SER A 1 108 ? 0.947 2.116 -9.502 1.00 84.69 108 SER A N 1
ATOM 817 C CA . SER A 1 108 ? 1.076 3.426 -8.878 1.00 84.69 108 SER A CA 1
ATOM 818 C C . SER A 1 108 ? 1.533 3.284 -7.424 1.00 84.69 108 SER A C 1
ATOM 820 O O . SER A 1 108 ? 1.466 2.210 -6.818 1.00 84.69 108 SER A O 1
ATOM 822 N N . THR A 1 109 ? 1.919 4.402 -6.816 1.00 84.44 109 THR A N 1
ATOM 823 C CA . THR A 1 109 ? 1.965 4.480 -5.355 1.00 84.44 109 THR A CA 1
ATOM 824 C C . THR A 1 109 ? 0.580 4.189 -4.768 1.00 84.44 109 THR A C 1
ATOM 826 O O . THR A 1 109 ? -0.450 4.401 -5.417 1.00 84.44 109 THR A O 1
ATOM 829 N N . SER A 1 110 ? 0.555 3.669 -3.541 1.00 82.94 110 SER A N 1
ATOM 830 C CA . SER A 1 110 ? -0.687 3.384 -2.826 1.00 82.94 110 SER A CA 1
ATOM 831 C C . SER A 1 110 ? -1.123 4.558 -1.958 1.00 82.94 110 SER A C 1
ATOM 833 O O . SER A 1 110 ? -0.292 5.185 -1.297 1.00 82.94 110 SER A O 1
ATOM 835 N N . VAL A 1 111 ? -2.429 4.775 -1.860 1.00 80.31 111 VAL A N 1
ATOM 836 C CA . VAL A 1 111 ? -3.054 5.721 -0.936 1.00 80.31 111 VAL A CA 1
ATOM 837 C C . VAL A 1 111 ? -3.857 4.942 0.096 1.00 80.31 111 VAL A C 1
ATOM 839 O O . VAL A 1 111 ? -4.646 4.067 -0.254 1.00 80.31 111 VAL A O 1
ATOM 842 N N . LYS A 1 112 ? -3.673 5.260 1.379 1.00 81.75 112 LYS A N 1
ATOM 843 C CA . LYS A 1 112 ? -4.515 4.713 2.444 1.00 81.75 112 LYS A CA 1
ATOM 844 C C . LYS A 1 112 ? -5.832 5.482 2.496 1.00 81.75 112 LYS A C 1
ATOM 846 O O . LYS A 1 112 ? -5.819 6.700 2.655 1.00 81.75 112 LYS A O 1
ATOM 851 N N . VAL A 1 113 ? -6.951 4.777 2.402 1.00 77.44 113 VAL A N 1
ATOM 852 C CA . VAL A 1 113 ? -8.300 5.340 2.490 1.00 77.44 113 VAL A CA 1
ATOM 853 C C . VAL A 1 113 ? -9.123 4.581 3.526 1.00 77.44 113 VAL A C 1
ATOM 855 O O . VAL A 1 113 ? -8.860 3.417 3.825 1.00 77.44 113 VAL A O 1
ATOM 858 N N . ARG A 1 114 ? -10.138 5.243 4.082 1.00 78.31 114 ARG A N 1
ATOM 859 C CA . ARG A 1 114 ? -11.144 4.621 4.945 1.00 78.31 114 ARG A CA 1
ATOM 860 C C . ARG A 1 114 ? -12.470 4.632 4.203 1.00 78.31 114 ARG A C 1
ATOM 862 O O . ARG A 1 114 ? -12.984 5.708 3.905 1.00 78.31 114 ARG A O 1
ATOM 869 N N . ILE A 1 115 ? -13.006 3.452 3.917 1.00 72.94 115 ILE A N 1
ATOM 870 C CA . ILE A 1 115 ? -14.356 3.295 3.371 1.00 72.94 115 ILE A CA 1
ATOM 871 C C . ILE A 1 115 ? -15.281 3.099 4.569 1.00 72.94 115 ILE A C 1
ATOM 873 O O . ILE A 1 115 ? -14.986 2.299 5.452 1.00 72.94 115 ILE A O 1
ATOM 877 N N . ALA A 1 116 ? -16.343 3.891 4.653 1.00 68.12 116 ALA A N 1
ATOM 878 C CA .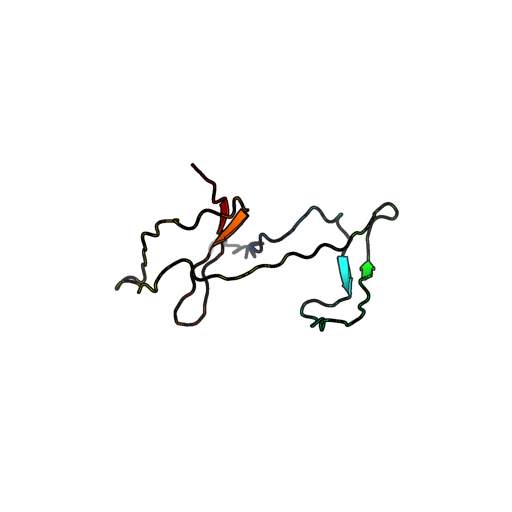 ALA A 1 116 ? -17.293 3.846 5.754 1.00 68.12 116 ALA A CA 1
ATOM 879 C C . ALA A 1 116 ? -18.719 3.889 5.209 1.00 68.12 116 ALA A C 1
ATOM 881 O O . ALA A 1 116 ? -18.948 4.453 4.135 1.00 68.12 116 ALA A O 1
ATOM 882 N N . ASP A 1 117 ? -19.646 3.320 5.975 1.00 61.69 117 ASP A N 1
ATOM 883 C CA . ASP A 1 117 ? -21.077 3.484 5.739 1.00 61.69 117 ASP A CA 1
ATOM 884 C C . ASP A 1 117 ? -21.475 4.959 5.884 1.00 61.69 117 ASP A C 1
ATOM 886 O O . ASP A 1 117 ? -20.781 5.752 6.535 1.00 61.69 117 ASP A O 1
ATOM 890 N N . ARG A 1 118 ? -22.580 5.320 5.230 1.00 58.34 118 ARG A N 1
ATOM 891 C CA . ARG A 1 118 ? -23.115 6.682 5.223 1.00 58.34 118 ARG A CA 1
ATOM 892 C C . ARG A 1 118 ? -23.869 7.021 6.504 1.00 58.34 118 ARG A C 1
ATOM 894 O O . ARG A 1 118 ? -24.597 6.139 7.005 1.00 58.34 118 ARG A O 1
#

Foldseek 3Di:
DDDDDDDPPPPPDPPDPDDPVPQPVFKAWPPPDPPDDDDPPDDGDIDIGRHDPPDDDDDDDDDADDDDQDDDDAADPVRDTDDDGDDDDPDDQDWHWDWDADPVRDIDRIDTDGDHDD

Secondary structure (DSSP, 8-state):
-----------------S------TT-EEEESPTT----TT-----EEES--TT--------PPPP---S------TTS---------------EEEE--B-TTS-BPPPEEEE----

Organism: Amycolatopsis orientalis (NCBI:txid31958)

pLDDT: mean 72.3, std 16.94, range [36.0, 92.81]

Radius of gyration: 21.52 Å; chains: 1; bounding box: 58×59×55 Å

Sequence (118 aa):
MRRWVVAAMVLASLLIPGTASGAEQGCRLVSPEEGAVLPKGGSFRFEAVGCSPKARGHLANVVLVEMAMSRDVRADENGDWSLDYVVNDYSLSMETLVWVRFEDGTRSTSVKVRIADR